Protein AF-A0A8J9UF37-F1 (afdb_monomer_lite)

Foldseek 3Di:
DDDDWDWKDFPDDDDQEAADDQQDKDKDAQDIDIPPAKFKWKDQPNHTDPDGDRMDIDGDHPVSAAKIKMWIGDPVGIDMGIHGYDYDPVVVVVVVVVVVVVVVVVVVVVVVVVVVVVVVVVVVVVVVPD

Radius of gyration: 27.42 Å; chains: 1; bounding box: 70×28×81 Å

InterPro domains:
  IPR007110 Immunoglobulin-like domain [PS50835] (8-86)
  IPR013783 Immunoglobulin-like fold [G3DSA:2.60.40.10] (1-86)
  IPR036179 Immunoglobulin-like domain superfamily [SSF48726] (4-86)

Secondary structure (DSSP, 8-state):
-----EEEEESS----EEE--TT-EEEEE--EEEESPPEEEEEETTEEES--SSEEEEE--GGG-EEEEEEEEETTEEEEEEEEEE--HHHHHHHHHHHHHHHHHHHHHHHHHHHHHHHHHHHHHHHH--

Organism: NCBI:txid405034

Sequence (130 aa):
MITVGLKPKFLNEEETNIVFSEGSTAILGCGAISIPPPTVKWYHNDREIDETSMERYFKMNLSDIGNFTCKISNAFGEITRTFNINLPISQGWYYYTYMYRFILHILFLQYLISKWRKKVRKYAYKNRYS

pLDDT: mean 91.12, std 7.78, range [55.53, 97.75]

Structure (mmCIF, N/CA/C/O backbone):
data_AF-A0A8J9UF37-F1
#
_entry.id   AF-A0A8J9UF37-F1
#
loop_
_atom_site.group_PDB
_atom_site.id
_atom_site.type_symbol
_atom_site.label_atom_id
_atom_site.label_alt_id
_atom_site.label_comp_id
_atom_site.label_asym_id
_atom_site.label_entity_id
_atom_site.label_seq_id
_atom_site.pdbx_PDB_ins_code
_atom_site.Cartn_x
_atom_site.Cartn_y
_atom_site.Cartn_z
_atom_site.occupancy
_atom_site.B_iso_or_equiv
_atom_site.auth_seq_id
_atom_site.auth_comp_id
_atom_site.auth_asym_id
_atom_site.auth_atom_id
_atom_site.pdbx_PDB_model_num
ATOM 1 N N . MET A 1 1 ? 14.675 -14.223 -37.661 1.00 61.00 1 MET A N 1
ATOM 2 C CA . MET A 1 1 ? 15.291 -13.059 -36.984 1.00 61.00 1 MET A CA 1
ATOM 3 C C . MET A 1 1 ? 15.485 -13.416 -35.523 1.00 61.00 1 MET A C 1
ATOM 5 O O . MET A 1 1 ? 14.569 -13.987 -34.950 1.00 61.00 1 MET A O 1
ATOM 9 N N . ILE A 1 2 ? 16.645 -13.121 -34.936 1.00 63.88 2 ILE A N 1
ATOM 10 C CA . ILE A 1 2 ? 16.848 -13.214 -33.483 1.00 63.88 2 ILE A CA 1
ATOM 11 C C . ILE A 1 2 ? 16.545 -11.826 -32.918 1.00 63.88 2 ILE A C 1
ATOM 13 O O . ILE A 1 2 ? 17.223 -10.864 -33.266 1.00 63.88 2 ILE A O 1
ATOM 17 N N . THR A 1 3 ? 15.507 -11.699 -32.097 1.00 69.25 3 THR A N 1
ATOM 18 C CA . THR A 1 3 ? 15.202 -10.457 -31.377 1.00 69.25 3 THR A CA 1
ATOM 19 C C . THR A 1 3 ? 15.946 -10.459 -30.049 1.00 69.25 3 THR A C 1
ATOM 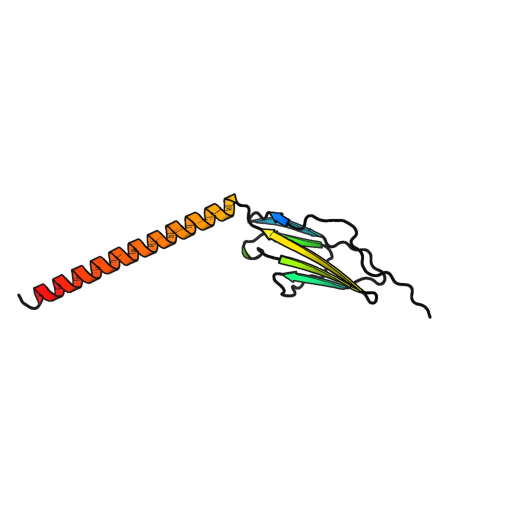21 O O . THR A 1 3 ? 15.650 -11.279 -29.181 1.00 69.25 3 THR A O 1
ATOM 24 N N . VAL A 1 4 ? 16.916 -9.558 -29.891 1.00 83.38 4 VAL A N 1
ATOM 25 C CA . VAL A 1 4 ? 17.599 -9.343 -28.609 1.00 83.38 4 VAL A CA 1
ATOM 26 C C . VAL A 1 4 ? 16.693 -8.504 -27.711 1.00 83.38 4 VAL A C 1
ATOM 28 O O . VAL A 1 4 ? 16.215 -7.450 -28.127 1.00 83.38 4 VAL A O 1
ATOM 31 N N . GLY A 1 5 ? 16.464 -8.968 -26.486 1.00 88.06 5 GLY A N 1
ATOM 32 C CA . GLY A 1 5 ? 15.703 -8.246 -25.475 1.00 88.06 5 GLY A CA 1
ATOM 33 C C . GLY A 1 5 ? 16.255 -8.472 -24.076 1.00 88.06 5 GLY A C 1
ATOM 34 O O . GLY A 1 5 ? 17.003 -9.415 -23.820 1.00 88.06 5 GLY A O 1
ATOM 35 N N . LEU A 1 6 ? 15.902 -7.560 -23.181 1.00 93.31 6 LEU A N 1
ATOM 36 C CA . LEU A 1 6 ? 16.342 -7.488 -21.800 1.00 93.31 6 LEU A CA 1
ATOM 37 C C . LEU A 1 6 ? 15.112 -7.558 -20.895 1.00 93.31 6 LEU A C 1
ATOM 39 O O . LEU A 1 6 ? 14.264 -6.664 -20.937 1.00 93.31 6 LEU A O 1
ATOM 43 N N . LYS A 1 7 ? 15.034 -8.595 -20.054 1.00 95.62 7 LYS A N 1
ATOM 44 C CA . LYS A 1 7 ? 14.048 -8.679 -18.967 1.00 95.62 7 LYS A CA 1
ATOM 45 C C . LYS A 1 7 ? 14.141 -7.421 -18.081 1.00 95.62 7 LYS A C 1
ATOM 47 O O . LYS A 1 7 ? 15.262 -6.972 -17.833 1.00 95.62 7 LYS A O 1
ATOM 52 N N . PRO A 1 8 ? 13.022 -6.882 -17.559 1.00 97.38 8 PRO A N 1
ATOM 53 C CA . PRO A 1 8 ? 13.065 -5.701 -16.718 1.00 97.38 8 PRO A CA 1
ATOM 54 C C . PRO A 1 8 ? 13.976 -5.896 -15.503 1.00 97.38 8 PRO 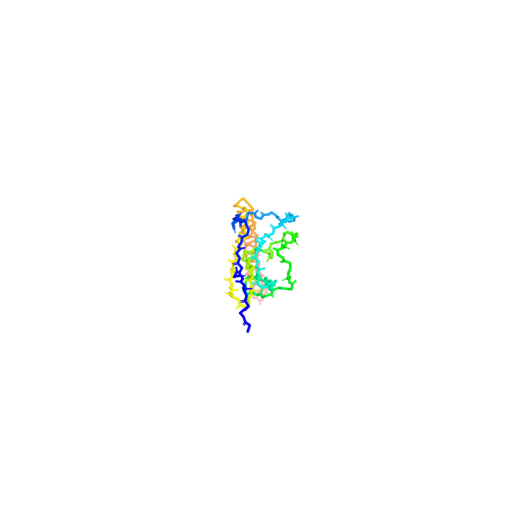A C 1
ATOM 56 O O . PRO A 1 8 ? 13.988 -6.967 -14.889 1.00 97.38 8 PRO A O 1
ATOM 59 N N . LYS A 1 9 ? 14.711 -4.847 -15.133 1.00 96.25 9 LYS A N 1
ATOM 60 C CA . LYS A 1 9 ? 15.526 -4.801 -13.914 1.00 96.25 9 LYS A CA 1
ATOM 61 C C . LYS A 1 9 ? 15.392 -3.434 -13.255 1.00 96.25 9 LYS A C 1
ATOM 63 O O . LYS A 1 9 ? 15.504 -2.417 -13.933 1.00 96.25 9 LYS A O 1
ATOM 68 N N . PHE A 1 10 ? 15.173 -3.409 -11.943 1.00 96.50 10 PHE A N 1
ATOM 69 C CA . PHE A 1 10 ? 15.111 -2.160 -11.188 1.00 96.50 10 PHE A CA 1
ATOM 70 C C . PHE A 1 10 ? 16.428 -1.384 -11.275 1.00 96.50 10 PHE A C 1
ATOM 72 O O . PHE A 1 10 ? 17.504 -1.981 -11.207 1.00 96.50 10 PHE A O 1
ATOM 79 N N . LEU A 1 11 ? 16.321 -0.063 -11.431 1.00 94.62 11 LEU A N 1
ATOM 80 C CA . LEU A 1 11 ? 17.471 0.840 -11.487 1.00 94.62 11 LEU A CA 1
ATOM 81 C C . LEU A 1 11 ? 18.080 1.059 -10.099 1.00 94.62 11 LEU A C 1
ATOM 83 O O . LEU A 1 11 ? 19.295 0.998 -9.954 1.00 94.62 11 LEU A O 1
ATOM 87 N N . ASN A 1 12 ? 17.224 1.253 -9.094 1.00 91.81 12 ASN A N 1
ATOM 88 C CA . ASN A 1 12 ? 17.612 1.571 -7.721 1.00 91.81 12 ASN A CA 1
ATOM 89 C C . ASN A 1 12 ? 16.963 0.599 -6.736 1.00 91.81 12 ASN A C 1
ATOM 91 O O . ASN A 1 12 ? 15.880 0.074 -7.006 1.00 91.81 12 ASN A O 1
ATOM 95 N N . GLU A 1 13 ? 17.590 0.402 -5.582 1.00 91.31 13 GLU A N 1
ATOM 96 C CA . 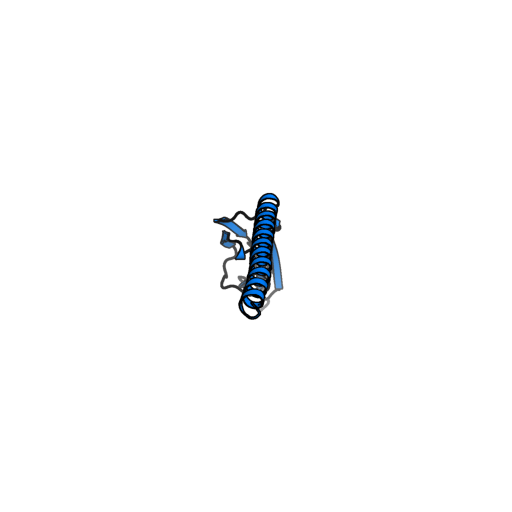GLU A 1 13 ? 16.920 -0.137 -4.397 1.00 91.31 13 GLU A CA 1
ATOM 97 C C . GLU A 1 13 ? 16.129 0.989 -3.720 1.00 91.31 13 GLU A C 1
ATOM 99 O O . GLU A 1 13 ? 16.583 2.131 -3.687 1.00 91.31 13 GLU A O 1
ATOM 104 N N . GLU A 1 14 ? 14.937 0.685 -3.211 1.00 91.75 14 GLU A N 1
ATOM 105 C CA . GLU A 1 14 ? 14.082 1.660 -2.526 1.00 91.75 14 GLU A CA 1
ATOM 106 C C . GLU A 1 14 ? 13.632 1.126 -1.170 1.00 91.75 14 GLU A C 1
ATOM 108 O O . GLU A 1 14 ? 13.437 -0.081 -0.998 1.00 91.75 14 GLU A O 1
ATOM 113 N N . GLU A 1 15 ? 13.445 2.037 -0.213 1.00 92.25 15 GLU A N 1
ATOM 114 C CA . GLU A 1 15 ? 12.836 1.710 1.070 1.00 92.25 15 GLU A CA 1
ATOM 115 C C . GLU A 1 15 ? 11.366 1.341 0.853 1.00 92.25 15 GLU A C 1
ATOM 117 O O . GLU A 1 15 ? 10.550 2.135 0.391 1.00 92.25 15 GLU A O 1
ATOM 122 N N . THR A 1 16 ? 11.031 0.097 1.177 1.00 94.31 16 THR A N 1
ATOM 123 C CA . THR A 1 16 ? 9.687 -0.445 0.962 1.00 94.31 16 THR A CA 1
ATOM 124 C C . THR A 1 16 ? 8.778 -0.262 2.165 1.00 94.31 16 THR A C 1
ATOM 126 O O . THR A 1 16 ? 7.581 -0.464 2.037 1.00 94.31 16 THR A O 1
ATOM 129 N N . ASN A 1 17 ? 9.298 0.126 3.329 1.00 94.25 17 ASN A N 1
ATOM 130 C CA . ASN A 1 17 ? 8.488 0.388 4.516 1.00 94.25 17 ASN A CA 1
ATOM 131 C C . ASN A 1 17 ? 8.384 1.891 4.724 1.00 94.25 17 ASN A C 1
ATOM 133 O O . ASN A 1 17 ? 9.304 2.520 5.233 1.00 94.25 17 ASN A O 1
ATOM 137 N N . ILE A 1 18 ? 7.255 2.465 4.330 1.00 91.75 18 ILE A N 1
ATOM 138 C CA . ILE A 1 18 ? 7.073 3.911 4.330 1.00 91.75 18 ILE A CA 1
ATOM 139 C C . ILE A 1 18 ? 6.202 4.293 5.515 1.00 91.75 18 ILE A C 1
ATOM 141 O O . ILE A 1 18 ? 5.073 3.818 5.665 1.00 91.75 18 ILE A O 1
ATOM 145 N N . VAL A 1 19 ? 6.731 5.182 6.354 1.00 90.81 19 VAL A N 1
ATOM 146 C CA . VAL A 1 19 ? 5.965 5.789 7.439 1.00 90.81 19 VAL A CA 1
ATOM 147 C C . VAL A 1 19 ? 5.180 6.971 6.888 1.00 90.81 19 VAL A C 1
ATOM 149 O O . VAL A 1 19 ? 5.717 8.001 6.487 1.00 90.81 19 VAL A O 1
ATOM 152 N N . PHE A 1 20 ? 3.874 6.786 6.874 1.00 86.06 20 PHE A N 1
ATOM 153 C CA . PHE A 1 20 ? 2.869 7.714 6.402 1.00 86.06 20 PHE A CA 1
ATOM 154 C C . PHE A 1 20 ? 2.700 8.909 7.347 1.00 86.06 20 PHE A C 1
ATOM 156 O O . PHE A 1 20 ? 2.878 8.805 8.553 1.00 86.06 20 PHE A O 1
ATOM 163 N N . SER A 1 21 ? 2.279 10.060 6.843 1.00 85.38 21 SER A N 1
ATOM 164 C CA . SER A 1 21 ? 1.687 11.113 7.673 1.00 85.38 21 SER A CA 1
ATOM 165 C C . SER A 1 21 ? 0.508 11.688 6.912 1.00 85.38 21 SER A C 1
ATOM 167 O O . SER A 1 21 ? 0.633 11.983 5.727 1.00 85.38 21 SER A O 1
ATOM 169 N N . GLU A 1 22 ? -0.647 11.809 7.563 1.00 85.06 22 GLU A N 1
ATOM 170 C CA . GLU A 1 22 ? -1.869 12.218 6.871 1.00 85.06 22 GLU A CA 1
ATOM 171 C C . GLU A 1 22 ? -1.679 13.588 6.209 1.00 85.06 22 GLU A C 1
ATOM 173 O O . GLU A 1 22 ? -1.244 14.553 6.839 1.00 85.06 22 GLU A O 1
ATOM 178 N N . GLY A 1 23 ? -1.968 13.655 4.909 1.00 85.38 23 GLY A N 1
ATOM 179 C CA . GLY A 1 23 ? -1.826 14.857 4.098 1.00 85.38 23 GLY A CA 1
ATOM 180 C C . GLY A 1 23 ? -0.419 15.134 3.564 1.00 85.38 23 GLY A C 1
ATOM 181 O O . GLY A 1 23 ? -0.271 16.119 2.834 1.00 85.38 23 GLY A O 1
ATOM 182 N N . SER A 1 24 ? 0.584 14.304 3.873 1.00 88.75 24 SER A N 1
ATOM 183 C CA . SER A 1 24 ? 1.913 14.419 3.264 1.00 88.75 24 SER A CA 1
ATOM 184 C C . SER A 1 24 ? 1.893 14.011 1.785 1.00 88.75 24 SER A C 1
ATOM 186 O O . SER A 1 24 ? 0.983 13.329 1.311 1.00 88.75 24 SER A O 1
ATOM 188 N N . THR A 1 25 ? 2.895 14.449 1.029 1.00 90.19 25 THR A N 1
ATOM 189 C CA . THR A 1 25 ? 3.111 13.982 -0.345 1.00 90.19 25 THR A CA 1
ATOM 190 C C . THR A 1 25 ? 4.140 12.865 -0.327 1.00 90.19 25 THR A C 1
ATOM 192 O O . THR A 1 25 ? 5.177 12.998 0.323 1.00 90.19 25 THR A O 1
ATOM 195 N N . ALA A 1 26 ? 3.870 11.792 -1.062 1.00 88.75 26 ALA A N 1
ATOM 196 C CA . ALA A 1 26 ? 4.786 10.675 -1.224 1.00 88.75 26 ALA A CA 1
ATOM 197 C C . ALA A 1 26 ? 5.002 10.347 -2.703 1.00 88.75 26 ALA A C 1
ATOM 199 O O . ALA A 1 26 ? 4.159 10.644 -3.556 1.00 88.75 26 ALA A O 1
ATOM 200 N N . ILE A 1 27 ? 6.151 9.730 -2.971 1.00 91.62 27 ILE A N 1
ATOM 201 C CA . ILE A 1 27 ? 6.571 9.271 -4.291 1.00 91.62 27 ILE A CA 1
ATOM 202 C C . ILE A 1 27 ? 6.989 7.813 -4.131 1.00 91.62 27 ILE A C 1
ATOM 204 O O . ILE A 1 27 ? 7.888 7.524 -3.345 1.00 91.62 27 ILE A O 1
ATOM 208 N N . LEU A 1 28 ? 6.324 6.906 -4.844 1.00 93.88 28 LEU A N 1
ATOM 209 C CA . LEU A 1 28 ? 6.714 5.497 -4.917 1.00 93.88 28 LEU A CA 1
ATOM 210 C C . LEU A 1 28 ? 7.382 5.249 -6.265 1.00 93.88 28 LEU A C 1
ATOM 212 O O . LEU A 1 28 ? 6.736 5.436 -7.301 1.00 93.88 28 LEU A O 1
ATOM 216 N N . GLY A 1 29 ? 8.652 4.848 -6.263 1.00 94.19 29 GLY A N 1
ATOM 217 C CA . GLY A 1 29 ? 9.434 4.686 -7.480 1.00 94.19 29 GLY A CA 1
ATOM 218 C C . GLY A 1 29 ? 9.600 3.224 -7.880 1.00 94.19 29 GLY A C 1
ATOM 219 O O . GLY A 1 29 ? 9.923 2.340 -7.095 1.00 94.19 29 GLY A O 1
ATOM 220 N N . CYS A 1 30 ? 9.390 2.929 -9.152 1.00 95.19 30 CYS A N 1
ATOM 221 C CA . CYS A 1 30 ? 9.627 1.610 -9.731 1.00 95.19 30 CYS A CA 1
ATOM 222 C C . CYS A 1 30 ? 10.479 1.683 -10.991 1.00 95.19 30 CYS A C 1
ATOM 224 O O . CYS A 1 30 ? 10.443 0.772 -11.813 1.00 95.19 30 CYS A O 1
ATOM 226 N N . GLY A 1 31 ? 11.280 2.744 -11.129 1.00 94.56 31 GLY A N 1
ATOM 227 C CA . GLY A 1 31 ? 12.181 2.940 -12.260 1.00 94.56 31 GLY A CA 1
ATOM 228 C C . GLY A 1 31 ? 12.967 1.668 -12.591 1.00 94.56 31 GLY A C 1
ATOM 229 O O . GLY A 1 31 ? 13.677 1.108 -11.748 1.00 94.56 31 GLY A O 1
ATOM 230 N N . ALA A 1 32 ? 12.818 1.195 -13.827 1.00 95.88 32 ALA A N 1
ATOM 231 C CA . ALA A 1 32 ? 13.417 -0.043 -14.300 1.00 95.88 32 ALA A CA 1
ATOM 232 C C . ALA A 1 32 ? 13.906 0.098 -15.743 1.00 95.88 32 ALA A C 1
ATOM 234 O O . ALA A 1 32 ? 13.269 0.745 -16.574 1.00 95.88 32 ALA A O 1
ATOM 235 N N . ILE A 1 33 ? 15.021 -0.560 -16.054 1.00 95.06 33 ILE A N 1
ATOM 236 C CA . ILE A 1 33 ? 15.501 -0.724 -17.426 1.00 95.06 33 ILE A CA 1
ATOM 237 C C . ILE A 1 33 ? 14.867 -1.970 -18.047 1.00 95.06 33 ILE A C 1
ATOM 239 O O . ILE A 1 33 ? 14.763 -3.003 -17.387 1.00 95.06 33 ILE A O 1
ATOM 243 N N . SER A 1 34 ? 14.429 -1.887 -19.305 1.00 94.88 34 SER A N 1
ATOM 244 C CA . SER A 1 34 ? 13.762 -2.985 -20.016 1.00 94.88 34 SER A CA 1
ATOM 245 C C . SER A 1 34 ? 13.856 -2.798 -21.531 1.00 94.88 34 SER A C 1
ATOM 247 O O . SER A 1 34 ? 13.734 -1.676 -22.021 1.00 94.88 34 SER A O 1
ATOM 249 N N . ILE A 1 35 ? 14.035 -3.897 -22.273 1.00 94.88 35 ILE A N 1
ATOM 250 C CA . ILE A 1 35 ? 14.011 -3.912 -23.745 1.00 94.88 35 ILE A CA 1
ATOM 251 C C . ILE A 1 35 ? 13.197 -5.131 -24.206 1.00 94.88 35 ILE A C 1
ATOM 253 O O . ILE A 1 35 ? 13.610 -6.253 -23.922 1.00 94.88 35 ILE A O 1
ATOM 257 N N . PRO A 1 36 ? 12.078 -4.979 -24.934 1.00 93.81 36 PRO A N 1
ATOM 258 C CA . PRO A 1 36 ? 11.414 -3.742 -25.361 1.00 93.81 36 PRO A CA 1
ATOM 259 C C . PRO A 1 36 ? 10.855 -2.922 -24.177 1.00 93.81 36 PRO A C 1
ATOM 261 O O . PRO A 1 36 ? 10.935 -3.384 -23.031 1.00 93.81 36 PRO A O 1
ATOM 264 N N . PRO A 1 37 ? 10.306 -1.713 -24.427 1.00 93.38 37 PRO A N 1
ATOM 265 C CA . PRO A 1 37 ? 9.636 -0.920 -23.397 1.00 93.38 37 PRO A CA 1
ATOM 266 C C . PRO A 1 37 ? 8.637 -1.767 -22.592 1.00 93.38 37 PRO A C 1
ATOM 268 O O . PRO A 1 37 ? 7.891 -2.545 -23.194 1.00 93.38 37 PRO A O 1
ATOM 271 N N . PRO A 1 38 ? 8.650 -1.682 -21.251 1.00 95.62 38 PRO A N 1
ATOM 272 C CA . PRO A 1 38 ? 7.812 -2.526 -20.420 1.00 95.62 38 PRO A CA 1
ATOM 273 C C . PRO A 1 38 ? 6.408 -1.938 -20.256 1.00 95.62 38 PRO A C 1
ATOM 275 O O . PRO A 1 38 ? 6.204 -0.729 -20.347 1.00 95.62 38 PRO A O 1
ATOM 278 N N . THR A 1 39 ? 5.460 -2.798 -19.908 1.00 96.56 39 THR A N 1
ATOM 279 C CA . THR A 1 39 ? 4.167 -2.410 -19.349 1.00 96.56 39 THR A CA 1
ATOM 280 C C . THR A 1 39 ? 4.299 -2.276 -17.838 1.00 96.56 39 THR A C 1
ATOM 282 O O . THR A 1 39 ? 4.856 -3.164 -17.184 1.00 96.56 39 THR A O 1
ATOM 285 N N . VAL A 1 40 ? 3.750 -1.198 -17.282 1.00 97.25 40 VAL A N 1
ATOM 286 C CA . VAL A 1 40 ? 3.681 -0.953 -15.838 1.00 97.25 40 VAL A CA 1
ATOM 287 C C . VAL A 1 40 ? 2.229 -1.048 -15.389 1.00 97.25 40 VAL A C 1
ATOM 289 O O . VAL A 1 40 ? 1.345 -0.477 -16.024 1.00 97.25 40 VAL A O 1
ATOM 292 N N . LYS A 1 41 ? 1.993 -1.773 -14.298 1.00 97.12 41 LYS A N 1
ATOM 293 C CA . LYS A 1 41 ? 0.707 -1.837 -13.599 1.00 97.12 41 LYS A CA 1
ATOM 294 C C . LYS A 1 41 ? 0.923 -1.604 -12.117 1.00 97.12 41 LYS A C 1
ATOM 296 O O . LYS A 1 41 ? 1.899 -2.108 -11.558 1.00 97.12 41 LYS A O 1
ATOM 301 N N . TRP A 1 42 ? -0.012 -0.921 -11.478 1.00 97.31 42 TRP A N 1
ATOM 302 C CA . TRP A 1 42 ? -0.011 -0.735 -10.034 1.00 97.31 42 TRP A CA 1
ATOM 303 C C . TRP A 1 42 ? -1.187 -1.439 -9.385 1.00 97.31 42 TRP A C 1
ATOM 305 O O . TRP A 1 42 ? -2.272 -1.528 -9.954 1.00 97.31 42 TRP A O 1
ATOM 315 N N . TYR A 1 43 ? -0.960 -1.901 -8.165 1.00 97.19 43 TYR A N 1
ATOM 316 C CA . TYR A 1 43 ? -1.955 -2.533 -7.323 1.00 97.19 43 TYR A CA 1
ATOM 317 C C . TYR A 1 43 ? -1.943 -1.853 -5.964 1.00 97.19 43 TYR A C 1
ATOM 319 O O . TYR A 1 43 ? -0.874 -1.604 -5.412 1.00 97.19 43 TYR A O 1
ATOM 327 N N . HIS A 1 44 ? -3.123 -1.582 -5.421 1.00 96.25 44 HIS A N 1
ATOM 328 C CA . HIS A 1 44 ? -3.304 -1.173 -4.038 1.00 96.25 44 HIS A CA 1
ATOM 329 C C . HIS A 1 44 ? -4.155 -2.227 -3.335 1.00 96.25 44 HIS A C 1
ATOM 331 O O . HIS A 1 44 ? -5.300 -2.462 -3.732 1.00 96.25 44 HIS A O 1
ATOM 337 N N . ASN A 1 45 ? -3.585 -2.888 -2.325 1.00 96.44 45 ASN A N 1
ATOM 338 C CA . ASN A 1 45 ? -4.221 -3.998 -1.610 1.00 96.44 45 ASN A CA 1
ATOM 339 C C . ASN A 1 45 ? -4.789 -5.052 -2.583 1.00 96.44 45 ASN A C 1
ATOM 341 O O . ASN A 1 45 ? -5.980 -5.367 -2.564 1.00 96.44 45 ASN A O 1
ATOM 345 N N . ASP A 1 46 ? -3.925 -5.518 -3.491 1.00 95.69 46 ASP A N 1
ATOM 346 C CA . ASP A 1 46 ? -4.198 -6.513 -4.541 1.00 95.69 46 ASP A CA 1
ATOM 347 C C . ASP A 1 46 ? -5.209 -6.098 -5.626 1.00 95.69 46 ASP A C 1
ATOM 349 O O . ASP A 1 46 ? -5.521 -6.885 -6.522 1.00 95.69 46 ASP A O 1
ATOM 353 N N . ARG A 1 47 ? -5.699 -4.852 -5.613 1.00 97.06 47 ARG A N 1
ATOM 354 C CA . ARG A 1 47 ? -6.579 -4.317 -6.663 1.00 97.06 47 ARG A CA 1
ATOM 355 C C . ARG A 1 47 ? -5.799 -3.448 -7.628 1.00 97.06 47 ARG A C 1
ATOM 357 O O . ARG A 1 47 ? -5.147 -2.503 -7.195 1.00 97.06 47 ARG A O 1
ATOM 364 N N . GLU A 1 48 ? -5.898 -3.749 -8.920 1.00 96.25 48 GLU A N 1
ATOM 365 C CA . GLU A 1 48 ? -5.294 -2.925 -9.970 1.00 96.25 48 GLU A CA 1
ATOM 366 C C . GLU A 1 48 ? -5.881 -1.506 -9.921 1.00 96.25 48 GLU A C 1
ATOM 368 O O . GLU A 1 48 ? -7.097 -1.329 -9.811 1.00 96.25 48 GLU A O 1
ATOM 373 N N . ILE A 1 49 ? -5.008 -0.505 -9.967 1.00 95.06 49 ILE A N 1
ATOM 374 C CA . ILE A 1 49 ? -5.375 0.911 -10.027 1.00 95.06 49 ILE A CA 1
ATOM 375 C C . ILE A 1 49 ? -4.943 1.486 -11.373 1.00 95.06 49 ILE A C 1
ATOM 377 O O . ILE A 1 49 ? -3.988 1.005 -11.981 1.00 95.06 49 ILE A O 1
ATOM 381 N N . ASP A 1 50 ? -5.645 2.523 -11.822 1.00 93.62 50 ASP A N 1
ATOM 382 C CA . ASP A 1 50 ? -5.350 3.205 -13.082 1.00 93.62 50 ASP A CA 1
ATOM 383 C C . ASP A 1 50 ? -4.095 4.077 -12.930 1.00 93.62 50 ASP A C 1
ATOM 385 O O . ASP A 1 50 ? -4.153 5.250 -12.560 1.00 93.62 50 ASP A O 1
ATOM 389 N N . GLU A 1 51 ? -2.936 3.441 -13.089 1.00 92.19 51 GLU A N 1
ATOM 390 C CA . GLU A 1 51 ? -1.619 4.061 -13.057 1.00 92.19 51 GLU A CA 1
ATOM 391 C C . GLU A 1 51 ? -0.646 3.245 -13.906 1.00 92.19 51 GLU A C 1
ATOM 393 O O . GLU A 1 51 ? -0.474 2.038 -13.711 1.00 92.19 51 GLU A O 1
ATOM 398 N N . THR A 1 52 ? 0.029 3.928 -14.824 1.00 93.12 52 THR A N 1
ATOM 399 C CA . THR A 1 52 ? 0.975 3.322 -15.771 1.00 93.12 52 THR A CA 1
ATOM 400 C C . THR A 1 52 ? 2.351 3.976 -15.719 1.00 93.12 52 THR A C 1
ATOM 402 O O . THR A 1 52 ? 3.257 3.564 -16.444 1.00 93.12 52 THR A O 1
ATOM 405 N N . SER A 1 53 ? 2.531 5.005 -14.888 1.00 93.44 53 SER A N 1
ATOM 406 C CA . SER A 1 53 ? 3.836 5.612 -14.651 1.00 93.44 53 SER A CA 1
ATOM 407 C C . SER A 1 53 ? 4.736 4.670 -13.849 1.00 93.44 53 SER A C 1
ATOM 409 O O . SER A 1 53 ? 4.277 3.919 -12.987 1.00 93.44 53 SER A O 1
ATOM 411 N N . MET A 1 54 ? 6.046 4.731 -14.096 1.00 91.81 54 MET A N 1
ATOM 412 C CA . MET A 1 54 ? 7.034 4.065 -13.236 1.00 91.81 54 MET A CA 1
ATOM 413 C C . MET A 1 54 ? 7.148 4.729 -11.861 1.00 91.81 54 MET A C 1
ATOM 415 O O . MET A 1 54 ? 7.710 4.128 -10.954 1.00 91.81 54 MET A O 1
ATOM 419 N N . GLU A 1 55 ? 6.618 5.938 -11.700 1.00 91.81 55 GLU A N 1
ATOM 420 C CA . GLU A 1 55 ? 6.600 6.680 -10.444 1.00 91.81 55 GLU A CA 1
ATOM 421 C C . GLU A 1 55 ? 5.177 7.106 -10.116 1.00 91.81 55 GLU A C 1
ATOM 423 O O . GLU A 1 55 ? 4.485 7.684 -10.960 1.00 91.81 55 GLU A O 1
ATOM 428 N N . ARG A 1 56 ? 4.750 6.850 -8.881 1.00 87.94 56 ARG A N 1
ATOM 429 C CA . ARG A 1 56 ? 3.425 7.231 -8.406 1.00 87.94 56 ARG A CA 1
ATOM 430 C C . ARG A 1 56 ? 3.527 8.358 -7.389 1.00 87.94 56 ARG A C 1
ATOM 432 O O . ARG A 1 56 ? 4.068 8.168 -6.301 1.00 87.94 56 ARG A O 1
ATOM 439 N N . TYR A 1 57 ? 2.938 9.497 -7.733 1.00 89.56 57 TYR A N 1
ATOM 440 C CA . TYR A 1 57 ? 2.827 10.671 -6.872 1.00 89.56 57 TYR A CA 1
ATOM 441 C C . TYR A 1 57 ? 1.428 10.744 -6.285 1.00 89.56 57 TYR A C 1
ATOM 443 O O . TYR A 1 57 ? 0.444 10.724 -7.026 1.00 89.56 57 TYR A O 1
ATOM 451 N N . PHE A 1 58 ? 1.314 10.856 -4.965 1.00 86.69 58 PHE A N 1
ATOM 452 C CA . PHE A 1 58 ? 0.008 11.046 -4.345 1.00 86.69 58 PHE A CA 1
ATOM 453 C C . PHE A 1 58 ? 0.088 11.743 -2.996 1.00 86.69 58 PHE A C 1
ATOM 455 O O . PHE A 1 58 ? 1.107 11.729 -2.299 1.00 86.69 58 PHE A O 1
ATOM 462 N N . LYS A 1 59 ? -1.033 12.381 -2.653 1.00 90.38 59 LYS A N 1
ATOM 463 C CA . LYS A 1 59 ? -1.266 12.934 -1.328 1.00 90.38 59 LYS A CA 1
ATOM 464 C C . LYS A 1 59 ? -1.823 11.829 -0.444 1.00 90.38 59 LYS A C 1
ATOM 466 O O . LYS A 1 59 ? -2.911 11.322 -0.695 1.00 90.38 59 LYS A O 1
ATOM 471 N N . MET A 1 60 ? -1.053 11.499 0.572 1.00 88.81 60 MET A N 1
ATOM 472 C CA . MET A 1 60 ? -1.265 10.394 1.487 1.00 88.81 60 MET A CA 1
ATOM 473 C C . MET A 1 60 ? -2.532 10.593 2.343 1.00 88.81 60 MET A C 1
ATOM 475 O O . MET A 1 60 ? -2.656 11.594 3.057 1.00 88.81 60 MET A O 1
ATOM 479 N N . ASN A 1 61 ? -3.463 9.631 2.295 1.00 91.19 61 ASN A N 1
ATOM 480 C CA . ASN A 1 61 ? -4.657 9.533 3.146 1.00 91.19 61 ASN A CA 1
ATOM 481 C C . ASN A 1 61 ? -4.717 8.197 3.925 1.00 91.19 61 ASN A C 1
ATOM 483 O O . ASN A 1 61 ? -4.088 7.213 3.552 1.00 91.19 61 ASN A O 1
ATOM 487 N N . LEU A 1 62 ? -5.492 8.139 5.013 1.00 87.62 62 LEU A N 1
ATOM 488 C CA . LEU A 1 62 ? -5.702 6.941 5.837 1.00 87.62 62 LEU A CA 1
ATOM 489 C C . LEU A 1 62 ? -6.207 5.736 5.028 1.00 87.62 62 LEU A C 1
ATOM 491 O O . LEU A 1 62 ? -5.966 4.595 5.409 1.00 87.62 62 LEU A O 1
ATOM 495 N N . SER A 1 63 ? -6.894 5.975 3.908 1.00 90.06 63 SER A N 1
ATOM 496 C CA . SER A 1 63 ? -7.316 4.923 2.979 1.00 90.06 63 SER A CA 1
ATOM 497 C C . SER A 1 63 ? -6.160 4.239 2.254 1.00 90.06 63 SER A C 1
ATOM 499 O O . SER A 1 63 ? -6.359 3.139 1.754 1.00 90.06 63 SER A O 1
ATOM 501 N N . ASP A 1 64 ? -4.992 4.880 2.187 1.00 91.12 64 ASP A N 1
ATOM 502 C CA . ASP A 1 64 ? -3.807 4.412 1.458 1.00 91.12 64 ASP A CA 1
ATOM 503 C C . ASP A 1 64 ? -2.886 3.555 2.341 1.00 91.12 64 ASP A C 1
ATOM 505 O O . ASP A 1 64 ? -1.793 3.167 1.934 1.00 91.12 64 ASP A O 1
ATOM 509 N N . ILE A 1 65 ? -3.308 3.264 3.575 1.00 91.81 65 ILE A N 1
ATOM 510 C CA . ILE A 1 65 ? -2.626 2.307 4.444 1.00 91.81 65 ILE A CA 1
ATOM 511 C C . ILE A 1 65 ? -2.746 0.914 3.824 1.00 91.81 65 ILE A C 1
ATOM 513 O O . ILE A 1 65 ? -3.836 0.467 3.453 1.00 91.81 65 ILE A O 1
ATOM 517 N N . GLY A 1 66 ? -1.623 0.203 3.783 1.00 94.38 66 GLY A N 1
ATOM 518 C CA . GLY A 1 66 ? -1.539 -1.131 3.206 1.00 94.38 66 GLY A CA 1
ATOM 519 C C . GLY A 1 66 ? -0.441 -1.230 2.162 1.00 94.38 66 GLY A C 1
ATOM 520 O O . GLY A 1 66 ? 0.603 -0.588 2.285 1.00 94.38 66 GLY A O 1
ATOM 521 N N . ASN A 1 67 ? -0.665 -2.063 1.149 1.00 96.75 67 ASN A N 1
ATOM 522 C CA . ASN A 1 67 ? 0.384 -2.475 0.228 1.00 96.75 67 ASN A CA 1
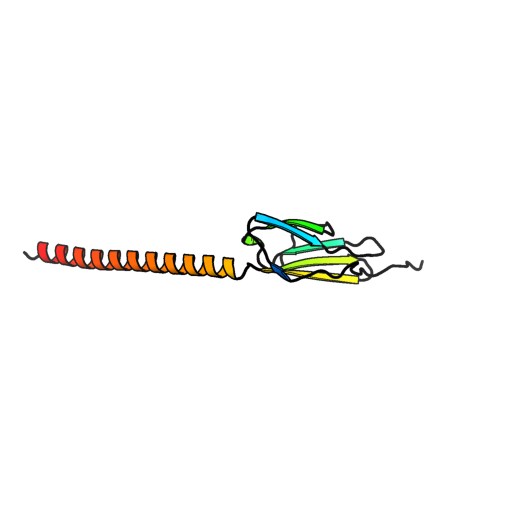ATOM 523 C C . ASN A 1 67 ? 0.163 -1.880 -1.160 1.00 96.75 67 ASN A C 1
ATOM 525 O O . ASN A 1 67 ? -0.870 -2.124 -1.790 1.00 96.75 67 ASN A O 1
ATOM 529 N N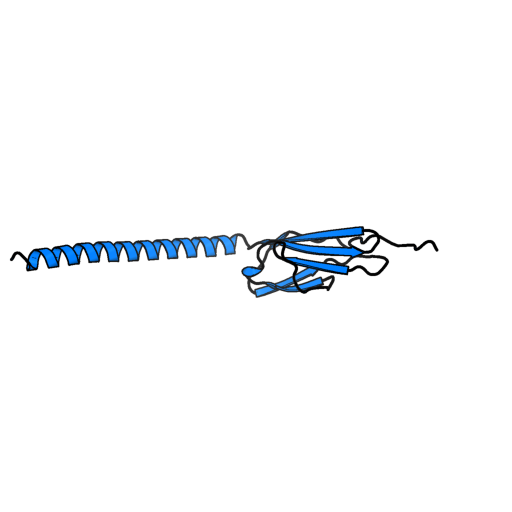 . PHE A 1 68 ? 1.162 -1.155 -1.655 1.00 96.25 68 PHE A N 1
ATOM 530 C CA . PHE A 1 68 ? 1.238 -0.719 -3.045 1.00 96.25 68 PHE A CA 1
ATOM 531 C C . PHE A 1 68 ? 2.251 -1.569 -3.795 1.00 96.25 68 PHE A C 1
ATOM 533 O O . PHE A 1 68 ? 3.433 -1.550 -3.468 1.00 96.25 68 PHE A O 1
ATOM 540 N N . THR A 1 69 ? 1.813 -2.284 -4.823 1.00 97.44 69 THR A N 1
ATOM 541 C CA . THR A 1 69 ? 2.690 -3.122 -5.640 1.00 97.44 69 THR A CA 1
ATOM 542 C C . THR A 1 69 ? 2.745 -2.591 -7.056 1.00 97.44 69 THR A C 1
ATOM 544 O O . THR A 1 69 ? 1.725 -2.536 -7.737 1.00 97.44 69 THR A O 1
ATOM 547 N N . CYS A 1 70 ? 3.937 -2.250 -7.529 1.00 97.00 70 CYS A N 1
ATOM 548 C CA . CYS A 1 70 ? 4.162 -2.019 -8.946 1.00 97.00 70 CYS A CA 1
ATOM 549 C C . CYS A 1 70 ? 4.646 -3.306 -9.607 1.00 97.00 70 CYS A C 1
ATOM 551 O O . CYS A 1 70 ? 5.437 -4.079 -9.053 1.00 97.00 70 CYS A O 1
ATOM 553 N N . LYS A 1 71 ? 4.163 -3.527 -10.819 1.00 97.44 71 LYS A N 1
ATOM 554 C CA . LYS A 1 71 ? 4.403 -4.717 -11.614 1.00 97.44 71 LYS A CA 1
ATOM 555 C C . LYS A 1 71 ? 4.860 -4.284 -12.997 1.00 97.44 71 LYS A C 1
ATOM 557 O O . LYS A 1 71 ? 4.096 -3.667 -13.735 1.00 97.44 71 LYS A O 1
ATOM 562 N N . ILE A 1 72 ? 6.110 -4.594 -13.327 1.00 97.31 72 ILE A N 1
ATOM 563 C CA . ILE A 1 72 ? 6.759 -4.175 -14.570 1.00 97.31 72 ILE A CA 1
ATOM 564 C C . ILE A 1 72 ? 7.079 -5.414 -15.386 1.00 97.31 72 ILE A C 1
ATOM 566 O O . ILE A 1 72 ? 7.788 -6.307 -14.921 1.00 97.31 72 ILE A O 1
ATOM 570 N N . SER A 1 73 ? 6.556 -5.466 -16.606 1.00 97.00 73 SER A N 1
ATOM 571 C CA . SER A 1 73 ? 6.600 -6.664 -17.443 1.00 97.00 73 SER A CA 1
ATOM 572 C C . SER A 1 73 ? 6.946 -6.337 -18.889 1.00 97.00 73 SER A C 1
ATOM 574 O O . SER A 1 73 ? 6.560 -5.297 -19.414 1.00 97.00 73 SER A O 1
ATOM 576 N N . ASN A 1 74 ? 7.677 -7.229 -19.546 1.00 95.69 74 ASN A N 1
ATOM 577 C CA . ASN A 1 74 ? 7.869 -7.222 -20.991 1.00 95.69 74 ASN A CA 1
ATOM 578 C C . ASN A 1 74 ? 7.845 -8.664 -21.531 1.00 95.69 74 ASN A C 1
ATOM 580 O O . ASN A 1 74 ? 7.661 -9.618 -20.776 1.00 95.69 74 ASN A O 1
ATOM 584 N N . ALA A 1 75 ? 8.075 -8.840 -22.835 1.00 95.31 75 ALA A N 1
ATOM 585 C CA . ALA A 1 75 ? 8.076 -10.159 -23.479 1.00 95.31 75 ALA A CA 1
ATOM 586 C C . ALA A 1 75 ? 9.116 -11.160 -22.918 1.00 95.31 75 ALA A C 1
ATOM 588 O O . ALA A 1 75 ? 9.010 -12.356 -23.168 1.00 95.31 75 ALA A O 1
ATOM 589 N N . PHE A 1 76 ? 10.114 -10.687 -22.168 1.00 94.75 76 PHE A N 1
ATOM 590 C CA . PHE A 1 76 ? 11.221 -11.473 -21.615 1.00 94.75 76 PHE A CA 1
ATOM 591 C C . PHE A 1 76 ? 11.092 -11.711 -20.104 1.00 94.75 76 PHE A C 1
ATOM 593 O O . PHE A 1 76 ? 11.913 -12.419 -19.517 1.00 94.75 76 PHE A O 1
ATOM 600 N N . GLY A 1 77 ? 10.074 -11.141 -19.457 1.00 95.75 77 GLY A N 1
ATOM 601 C CA . GLY A 1 77 ? 9.735 -11.444 -18.075 1.00 95.75 77 GLY A CA 1
ATOM 602 C C . GLY A 1 77 ? 9.242 -10.242 -17.287 1.00 95.75 77 GLY A C 1
ATOM 603 O O . GLY A 1 77 ? 8.856 -9.210 -17.826 1.00 95.75 77 GLY A O 1
ATOM 604 N N . GLU A 1 78 ? 9.264 -10.410 -15.970 1.00 97.12 78 GLU A N 1
ATOM 605 C CA . GLU A 1 78 ? 8.556 -9.541 -15.041 1.00 97.12 78 GLU A CA 1
ATOM 606 C C . GLU A 1 78 ? 9.330 -9.343 -13.735 1.00 97.12 78 GLU A C 1
ATOM 608 O O . GLU A 1 78 ? 10.066 -10.240 -13.294 1.00 97.12 78 GLU A O 1
ATOM 613 N N . ILE A 1 79 ? 9.153 -8.163 -13.141 1.00 97.38 79 ILE A N 1
ATOM 614 C CA . ILE A 1 79 ? 9.616 -7.791 -11.803 1.00 97.38 79 ILE A CA 1
ATOM 615 C C . ILE A 1 79 ? 8.499 -7.061 -11.052 1.00 97.38 79 ILE A C 1
ATOM 617 O O . ILE A 1 79 ? 7.656 -6.390 -11.651 1.00 97.38 79 ILE A O 1
ATOM 621 N N . THR A 1 80 ? 8.519 -7.165 -9.728 1.00 97.31 80 THR A N 1
ATOM 622 C CA . THR A 1 80 ? 7.540 -6.531 -8.841 1.00 97.31 80 THR A CA 1
ATOM 623 C C . THR A 1 80 ? 8.230 -5.907 -7.641 1.00 97.31 80 THR A C 1
ATOM 625 O O . THR A 1 80 ? 9.198 -6.471 -7.126 1.00 97.31 80 THR A O 1
ATOM 628 N N . ARG A 1 81 ? 7.717 -4.772 -7.171 1.00 97.12 81 ARG A N 1
ATOM 629 C CA . ARG A 1 81 ? 8.137 -4.138 -5.916 1.00 97.12 81 ARG A CA 1
ATOM 630 C C . ARG A 1 81 ? 6.901 -3.746 -5.131 1.00 97.12 81 ARG A C 1
ATOM 632 O O . ARG A 1 81 ? 5.981 -3.161 -5.695 1.00 97.12 81 ARG A O 1
ATOM 639 N N . THR A 1 82 ? 6.904 -4.083 -3.847 1.00 97.44 82 THR A N 1
ATOM 640 C CA . THR A 1 82 ? 5.803 -3.809 -2.926 1.00 97.44 82 THR A CA 1
ATOM 641 C C . THR A 1 82 ? 6.267 -2.844 -1.850 1.00 97.44 82 THR A C 1
ATOM 643 O O . THR A 1 82 ? 7.285 -3.093 -1.210 1.00 97.44 82 THR A O 1
ATOM 646 N N . PHE A 1 83 ? 5.504 -1.777 -1.651 1.00 96.19 83 PHE A N 1
ATOM 647 C CA . PHE A 1 83 ? 5.657 -0.793 -0.592 1.00 96.19 83 PHE A CA 1
ATOM 648 C C . PHE A 1 83 ? 4.579 -1.020 0.465 1.00 96.19 83 PHE A C 1
ATOM 650 O O . PHE A 1 83 ? 3.396 -1.047 0.134 1.00 96.19 83 PHE A O 1
ATOM 657 N N . ASN A 1 84 ? 4.982 -1.158 1.722 1.00 95.75 84 ASN A N 1
ATOM 658 C CA . ASN A 1 84 ? 4.110 -1.227 2.885 1.00 95.75 84 ASN A CA 1
ATOM 659 C C . ASN A 1 84 ? 3.991 0.178 3.487 1.00 95.75 84 ASN A C 1
ATOM 661 O O . ASN A 1 84 ? 4.962 0.727 4.017 1.00 95.75 84 ASN A O 1
ATOM 665 N N . ILE A 1 85 ? 2.799 0.756 3.398 1.00 93.88 85 ILE A N 1
ATOM 666 C CA . ILE A 1 85 ? 2.474 2.084 3.910 1.00 93.88 85 ILE A CA 1
ATOM 667 C C . ILE A 1 85 ? 1.876 1.932 5.308 1.00 93.88 85 ILE A C 1
ATOM 669 O O . ILE A 1 85 ? 0.783 1.385 5.469 1.00 93.88 85 ILE A O 1
ATOM 673 N N . ASN A 1 86 ? 2.588 2.429 6.320 1.00 91.56 86 ASN A N 1
ATOM 674 C CA . ASN A 1 86 ? 2.235 2.260 7.729 1.00 91.56 86 ASN A CA 1
ATOM 675 C C . ASN A 1 86 ? 2.072 3.602 8.439 1.00 91.56 86 ASN A C 1
ATOM 677 O O . ASN A 1 86 ? 2.826 4.541 8.194 1.00 91.56 86 ASN A O 1
ATOM 681 N N . LEU A 1 87 ? 1.144 3.674 9.395 1.00 88.50 87 LEU A N 1
ATOM 682 C CA . LEU A 1 87 ? 1.032 4.838 10.272 1.00 88.50 87 LEU A CA 1
ATOM 683 C C . LEU A 1 87 ? 2.255 4.976 11.196 1.00 88.50 87 LEU A C 1
ATOM 685 O O . LEU A 1 87 ? 2.808 3.969 11.645 1.00 88.50 87 LEU A O 1
ATOM 689 N N . PRO A 1 88 ? 2.617 6.209 11.593 1.00 86.31 88 PRO A N 1
ATOM 690 C CA . PRO A 1 88 ? 3.534 6.430 12.694 1.00 86.31 88 PRO A CA 1
ATOM 691 C C . PRO A 1 88 ? 2.940 5.827 13.964 1.00 86.31 88 PRO A C 1
ATOM 693 O O . PRO A 1 88 ? 1.750 5.995 14.244 1.00 86.31 88 PRO A O 1
ATOM 696 N N . ILE A 1 89 ? 3.783 5.192 14.777 1.00 80.00 89 ILE A N 1
ATOM 697 C CA . ILE A 1 89 ? 3.368 4.562 16.041 1.00 80.00 89 ILE A CA 1
ATOM 698 C C . ILE A 1 89 ? 2.612 5.564 16.936 1.00 80.00 89 ILE A C 1
ATOM 700 O O . ILE A 1 89 ? 1.596 5.223 17.543 1.00 80.00 89 ILE A O 1
ATOM 704 N N . SER A 1 90 ? 3.063 6.822 16.968 1.00 82.12 90 SER A N 1
ATOM 705 C CA . SER A 1 90 ? 2.431 7.906 17.729 1.00 82.12 90 SER A CA 1
ATOM 706 C C . SER A 1 90 ? 1.006 8.221 17.259 1.00 82.12 90 SER A C 1
ATOM 708 O O . SER A 1 90 ? 0.107 8.371 18.086 1.00 82.12 90 SER A O 1
ATOM 710 N N . GLN A 1 91 ? 0.780 8.273 15.945 1.00 79.81 91 GLN A N 1
ATOM 711 C CA . GLN A 1 91 ? -0.542 8.509 15.365 1.00 79.81 91 GLN A CA 1
ATOM 712 C C . GLN A 1 91 ? -1.464 7.312 15.611 1.00 79.81 91 GLN A C 1
ATOM 714 O O . GLN A 1 91 ? -2.599 7.491 16.049 1.00 79.81 91 GLN A O 1
ATOM 719 N N . GLY A 1 92 ? -0.966 6.083 15.433 1.00 81.06 92 GLY A N 1
ATOM 720 C CA . GLY A 1 92 ? -1.738 4.869 15.715 1.00 81.06 92 GLY A CA 1
ATOM 721 C C . GLY A 1 92 ? -2.275 4.824 17.152 1.00 81.06 92 GLY A C 1
ATOM 722 O O . GLY A 1 92 ? -3.458 4.557 17.370 1.00 81.06 92 GLY A O 1
ATOM 723 N N . TRP A 1 93 ? -1.437 5.165 18.137 1.00 83.50 93 TRP A N 1
ATOM 724 C CA . TRP A 1 93 ? -1.845 5.220 19.546 1.00 83.50 93 TRP A CA 1
ATOM 725 C C . TRP A 1 93 ? -2.895 6.302 19.821 1.00 83.50 93 TRP A C 1
ATOM 727 O O . TRP A 1 93 ? -3.841 6.080 20.583 1.00 83.50 93 TRP A O 1
ATOM 737 N N . TYR A 1 94 ? -2.760 7.470 19.188 1.00 85.06 94 TYR A N 1
ATOM 738 C CA . TYR A 1 94 ? -3.756 8.533 19.279 1.00 85.06 94 TYR A CA 1
ATOM 739 C C . TYR A 1 94 ? -5.116 8.021 18.789 1.00 85.06 94 TYR A C 1
ATOM 741 O O . TYR A 1 94 ? -6.055 7.959 19.578 1.00 85.06 94 TYR A O 1
ATOM 749 N N . TYR A 1 95 ? -5.227 7.512 17.561 1.00 85.06 95 TYR A N 1
ATOM 750 C CA . TYR A 1 95 ? -6.516 7.009 17.065 1.00 85.06 95 TYR A CA 1
ATOM 751 C C . TYR A 1 95 ? -7.090 5.883 17.936 1.00 85.06 95 TYR A C 1
ATOM 753 O O . TYR A 1 95 ? -8.285 5.894 18.239 1.00 85.06 95 TYR A O 1
ATOM 761 N N . TYR A 1 96 ? -6.247 4.967 18.419 1.00 86.75 96 TYR A N 1
ATOM 762 C CA . TYR A 1 96 ? -6.680 3.883 19.302 1.00 86.75 96 TYR A CA 1
ATOM 763 C C . TYR A 1 96 ? -7.255 4.397 20.630 1.00 86.75 96 TYR A C 1
ATOM 765 O O . TYR A 1 96 ? -8.355 4.011 21.038 1.00 86.75 96 TYR A O 1
ATOM 773 N N . THR A 1 97 ? -6.546 5.308 21.300 1.00 90.75 97 THR A N 1
ATOM 774 C CA . THR A 1 97 ? -7.015 5.894 22.564 1.00 90.75 97 THR A CA 1
ATOM 775 C C . THR A 1 97 ? -8.282 6.722 22.370 1.00 90.75 97 THR A C 1
ATOM 777 O O . THR A 1 97 ? -9.197 6.633 23.192 1.00 90.75 97 THR A O 1
ATOM 780 N N . TYR A 1 98 ? -8.385 7.478 21.276 1.00 90.38 98 TYR A N 1
ATOM 781 C CA . TYR A 1 98 ? -9.587 8.238 20.935 1.00 90.38 98 TYR A CA 1
ATOM 782 C C . TYR A 1 98 ? -10.783 7.320 20.687 1.00 90.38 98 TYR A C 1
ATOM 784 O O . TYR A 1 98 ? -11.848 7.539 21.272 1.00 90.38 98 TYR A O 1
ATOM 792 N N . MET A 1 99 ? -10.602 6.255 19.903 1.00 90.81 99 MET A N 1
ATOM 793 C CA . MET A 1 99 ? -11.637 5.250 19.672 1.00 90.81 99 MET A CA 1
ATOM 794 C C . MET A 1 99 ? -12.096 4.589 20.971 1.00 90.81 99 MET A C 1
ATOM 796 O O . MET A 1 99 ? -13.297 4.510 21.225 1.00 90.81 99 MET A O 1
ATOM 800 N N . TYR A 1 100 ? -11.167 4.158 21.825 1.00 95.31 100 TYR A N 1
ATOM 801 C CA . TYR A 1 100 ? -11.513 3.520 23.093 1.00 95.31 100 TYR A CA 1
ATOM 802 C C . TYR A 1 100 ? -12.296 4.467 24.015 1.00 95.31 100 TYR A C 1
ATOM 804 O O . TYR A 1 100 ? -13.326 4.085 24.574 1.00 95.31 100 TYR A O 1
ATOM 812 N N . ARG A 1 101 ? -11.873 5.735 24.117 1.00 94.75 101 ARG A N 1
ATOM 813 C CA . ARG A 1 101 ? -12.604 6.765 24.876 1.00 94.75 101 ARG A CA 1
ATOM 814 C C . ARG A 1 101 ? -14.006 6.997 24.316 1.00 94.75 101 ARG A C 1
ATOM 816 O O . ARG A 1 101 ? -14.952 7.102 25.095 1.00 94.75 101 ARG A O 1
ATOM 823 N N . PHE A 1 102 ? -14.153 7.047 22.995 1.00 95.62 102 PHE A N 1
ATOM 824 C CA . PHE A 1 102 ? -15.447 7.211 22.336 1.00 95.62 102 PHE A CA 1
ATOM 825 C C . PHE A 1 102 ? -16.381 6.019 22.597 1.00 95.62 102 PHE A C 1
ATOM 827 O O . PHE A 1 102 ? -17.537 6.214 22.975 1.00 95.62 102 PHE A O 1
ATOM 834 N N . ILE A 1 103 ? -15.868 4.788 22.496 1.00 96.62 103 ILE A N 1
ATOM 835 C CA . ILE A 1 103 ? -16.621 3.560 22.800 1.00 96.62 103 ILE A CA 1
ATOM 836 C C . ILE A 1 103 ? -17.068 3.548 24.264 1.00 96.62 103 ILE A C 1
ATOM 838 O O . ILE A 1 103 ? -18.247 3.324 24.541 1.00 96.62 103 ILE A O 1
ATOM 842 N N . LEU A 1 104 ? -16.170 3.843 25.209 1.00 96.69 104 LEU A N 1
ATOM 843 C CA . LEU A 1 104 ? -16.523 3.930 26.630 1.00 96.69 104 LEU A CA 1
ATOM 844 C C . LEU A 1 104 ? -17.602 4.984 26.890 1.00 96.69 104 LEU A C 1
ATOM 846 O O . LEU A 1 104 ? -18.523 4.745 27.673 1.00 96.69 104 LEU A O 1
ATOM 850 N N . HIS A 1 105 ? -17.521 6.130 26.215 1.00 96.50 105 HIS A N 1
ATOM 851 C CA . HIS A 1 105 ? -18.529 7.178 26.323 1.00 96.50 105 HIS A CA 1
ATOM 852 C C . HIS A 1 105 ? -19.898 6.704 25.808 1.00 96.50 105 HIS A C 1
ATOM 854 O O . HIS A 1 105 ? -20.915 6.918 26.470 1.00 96.50 105 HIS A O 1
ATOM 860 N N . ILE A 1 106 ? -19.937 5.992 24.676 1.00 97.31 106 ILE A N 1
ATOM 861 C CA . ILE A 1 106 ? -21.168 5.376 24.155 1.00 97.31 106 ILE A CA 1
ATOM 862 C C . ILE A 1 106 ? -21.738 4.362 25.151 1.00 97.31 106 ILE A C 1
ATOM 864 O O . ILE A 1 106 ? -22.930 4.416 25.458 1.00 97.31 106 ILE A O 1
ATOM 868 N N . LEU A 1 107 ? -20.906 3.467 25.687 1.00 97.50 107 LEU A N 1
ATOM 869 C CA . LEU A 1 107 ? -21.335 2.464 26.666 1.00 97.50 107 LEU A CA 1
ATOM 870 C C . LEU A 1 107 ? -21.881 3.116 27.942 1.00 97.50 107 LEU A C 1
ATOM 872 O O . LEU A 1 107 ? -22.893 2.671 28.485 1.00 97.50 107 LEU A O 1
ATOM 876 N N . PHE A 1 108 ? -21.269 4.211 28.395 1.00 97.50 108 PHE A N 1
ATOM 877 C CA . PHE A 1 108 ? -21.747 4.975 29.543 1.00 97.50 108 PHE A CA 1
ATOM 878 C C . PHE A 1 108 ? -23.115 5.619 29.281 1.00 97.50 108 PHE A C 1
ATOM 880 O O . PHE A 1 108 ? -24.025 5.502 30.107 1.00 97.50 108 PHE A O 1
ATOM 887 N N . LEU A 1 109 ? -23.305 6.238 28.113 1.00 97.25 109 LEU A N 1
ATOM 888 C CA . LEU A 1 109 ? -24.605 6.781 27.715 1.00 97.25 109 LEU A CA 1
ATOM 889 C C . LEU A 1 109 ? -25.668 5.678 27.612 1.00 97.25 109 LEU A C 1
ATOM 891 O O . LEU A 1 109 ? -26.769 5.835 28.143 1.00 97.25 109 LEU A O 1
ATOM 895 N N . GLN A 1 110 ? -25.340 4.531 27.011 1.00 97.75 110 GLN A N 1
ATOM 896 C CA . GLN A 1 110 ? -26.231 3.366 26.959 1.00 97.75 110 GLN A CA 1
ATOM 897 C C . GLN A 1 110 ? -26.592 2.862 28.362 1.00 97.75 110 GLN A C 1
ATOM 899 O O . GLN A 1 110 ? -27.758 2.554 28.634 1.00 97.75 110 GLN A O 1
ATOM 904 N N . TYR A 1 111 ? -25.626 2.835 29.281 1.00 97.75 111 TYR A N 1
ATOM 905 C CA . TYR A 1 111 ? -25.855 2.483 30.676 1.00 97.75 111 TYR A CA 1
ATOM 906 C C . TYR A 1 111 ? -26.828 3.457 31.356 1.00 97.75 111 TYR A C 1
ATOM 908 O O . TYR A 1 111 ? -27.805 3.012 31.969 1.00 97.75 111 TYR A O 1
ATOM 916 N N . LEU A 1 112 ? -26.637 4.770 31.198 1.00 97.25 112 LEU A N 1
ATOM 917 C CA . LEU A 1 112 ? -27.553 5.782 31.734 1.00 97.25 112 LEU A CA 1
ATOM 918 C C . LEU A 1 112 ? -28.965 5.645 31.155 1.00 97.25 112 LEU A C 1
ATOM 920 O O . LEU A 1 112 ? -29.938 5.653 31.914 1.00 97.25 112 LEU A O 1
ATOM 924 N N . ILE A 1 113 ? -29.086 5.434 29.842 1.00 96.50 113 ILE A N 1
ATOM 925 C CA . ILE A 1 113 ? -30.370 5.178 29.174 1.00 96.50 113 ILE A CA 1
ATOM 926 C C . ILE A 1 113 ? -31.029 3.922 29.756 1.00 96.50 113 ILE A C 1
ATOM 928 O O . ILE A 1 113 ? -32.229 3.927 30.039 1.00 96.50 113 ILE A O 1
ATOM 932 N N . SER A 1 114 ? -30.265 2.853 29.999 1.00 95.75 114 SER A N 1
ATOM 933 C CA . SER A 1 114 ? -30.788 1.620 30.600 1.00 95.75 114 SER A CA 1
ATOM 934 C C . SER A 1 114 ? -31.324 1.855 32.020 1.00 95.75 114 SER A C 1
ATOM 936 O O . SER A 1 114 ? -32.420 1.394 32.362 1.00 95.75 114 SER A O 1
ATOM 938 N N . LYS A 1 115 ? -30.597 2.632 32.834 1.00 96.19 115 LYS A N 1
ATOM 939 C CA . LYS A 1 115 ? -30.979 2.983 34.207 1.00 96.19 115 LYS A CA 1
ATOM 940 C C . LYS A 1 115 ? -32.218 3.873 34.218 1.00 96.19 115 LYS A C 1
ATOM 942 O O . LYS A 1 115 ? -33.137 3.635 35.003 1.00 96.19 115 LYS A O 1
ATOM 947 N N . TRP A 1 116 ? -32.277 4.851 33.318 1.00 92.94 116 TRP A N 1
ATOM 948 C CA . TRP A 1 116 ? -33.436 5.718 33.142 1.00 92.94 116 TRP A CA 1
ATOM 949 C C . TRP A 1 116 ? -34.675 4.924 32.707 1.00 92.94 116 TRP A C 1
ATOM 951 O O . TRP A 1 116 ? -35.716 5.033 33.353 1.00 92.94 116 TRP A O 1
ATOM 961 N N . ARG A 1 117 ? -34.555 4.022 31.721 1.00 94.19 117 ARG A N 1
ATOM 962 C CA . ARG A 1 117 ? -35.649 3.123 31.297 1.00 94.19 117 ARG A CA 1
ATOM 963 C C . ARG A 1 117 ? -36.181 2.271 32.454 1.00 94.19 117 ARG A C 1
ATOM 965 O O . ARG A 1 117 ? -37.396 2.171 32.628 1.00 94.19 117 ARG A O 1
ATOM 972 N N . LYS A 1 118 ? -35.297 1.684 33.275 1.00 93.94 118 LYS A N 1
ATOM 973 C CA . LYS A 1 118 ? -35.692 0.930 34.485 1.00 93.94 118 LYS A CA 1
ATOM 974 C C . LYS A 1 118 ? -36.436 1.819 35.486 1.00 93.94 118 LYS A C 1
ATOM 976 O O . LYS A 1 118 ? -37.459 1.403 36.029 1.00 93.94 118 LYS A O 1
ATOM 981 N N . LYS A 1 119 ? -35.952 3.046 35.701 1.00 92.88 119 LYS A N 1
ATOM 982 C CA . LYS A 1 119 ? -36.583 4.028 36.592 1.00 92.88 119 LYS A CA 1
ATOM 983 C C . LYS A 1 119 ? -37.993 4.386 36.106 1.00 92.88 119 LYS A C 1
ATOM 985 O O . LYS A 1 119 ? -38.933 4.247 36.881 1.00 92.88 119 LYS A O 1
ATOM 990 N N . VAL A 1 120 ? -38.165 4.744 34.831 1.00 91.81 120 VAL A N 1
ATOM 991 C CA . VAL A 1 120 ? -39.475 5.075 34.230 1.00 91.81 120 VAL A CA 1
ATOM 992 C C . VAL A 1 120 ? -40.465 3.913 34.347 1.00 91.81 120 VAL A C 1
ATOM 994 O O . VAL A 1 120 ? -41.592 4.125 34.788 1.00 91.81 120 VAL A O 1
ATOM 997 N N . ARG A 1 121 ? -40.039 2.673 34.051 1.00 90.44 121 ARG A N 1
ATOM 998 C CA . ARG A 1 121 ? -40.882 1.474 34.235 1.00 90.44 121 ARG A CA 1
ATOM 999 C C . ARG A 1 121 ? -41.392 1.340 35.674 1.00 90.44 121 ARG A C 1
ATOM 1001 O O . ARG A 1 121 ? -42.561 1.028 35.877 1.00 90.44 121 ARG A O 1
ATOM 1008 N N . LYS A 1 122 ? -40.540 1.618 36.669 1.00 89.12 122 LYS A N 1
ATOM 1009 C CA . LYS A 1 122 ? -40.915 1.566 38.091 1.00 89.12 122 LYS A CA 1
ATOM 1010 C C . LYS A 1 122 ? -41.922 2.660 38.477 1.00 89.12 122 LYS A C 1
ATOM 1012 O O . LYS A 1 122 ? -42.856 2.366 39.218 1.00 89.12 122 LYS A O 1
ATOM 1017 N N . TYR A 1 123 ? -41.770 3.888 37.968 1.00 84.94 123 TYR A N 1
ATOM 1018 C CA . TYR A 1 123 ? -42.756 4.963 38.185 1.00 84.94 123 TYR A CA 1
ATOM 1019 C C . TYR A 1 123 ? -44.109 4.638 37.543 1.00 84.94 123 TYR A C 1
ATOM 1021 O O . TYR A 1 123 ? -45.138 4.789 38.194 1.00 84.94 123 TYR A O 1
ATOM 1029 N N . ALA A 1 124 ? -44.105 4.135 36.304 1.00 83.19 124 ALA A N 1
ATOM 1030 C CA . ALA A 1 124 ? -45.324 3.743 35.598 1.00 83.19 124 ALA A CA 1
ATOM 1031 C C . ALA A 1 124 ? -46.075 2.609 36.316 1.00 83.19 124 ALA A C 1
ATOM 1033 O O . ALA A 1 124 ? -47.300 2.636 36.378 1.00 83.19 124 ALA A O 1
ATOM 1034 N N . TYR A 1 125 ? -45.351 1.642 36.892 1.00 79.88 125 TYR A N 1
ATOM 1035 C CA . TYR A 1 125 ? -45.950 0.601 37.728 1.00 79.88 125 TYR A CA 1
ATOM 1036 C C . TYR A 1 125 ? -46.594 1.204 38.985 1.00 79.88 125 TYR A C 1
ATOM 1038 O O . TYR A 1 125 ? -47.765 0.961 39.242 1.00 79.88 125 TYR A O 1
ATOM 1046 N N . LYS A 1 126 ? -45.875 2.052 39.736 1.00 81.31 126 LYS A N 1
ATOM 1047 C CA . LYS A 1 126 ? -46.393 2.635 40.986 1.00 81.31 126 LYS A CA 1
ATOM 1048 C C . LYS A 1 126 ? -47.659 3.481 40.779 1.00 81.31 126 LYS A C 1
ATOM 1050 O O . LYS A 1 126 ? -48.585 3.348 41.564 1.00 81.31 126 LYS A O 1
ATOM 1055 N N . ASN A 1 127 ? -47.722 4.292 39.721 1.00 73.12 127 ASN A N 1
ATOM 1056 C CA . ASN A 1 127 ? -48.901 5.120 39.423 1.00 73.12 127 ASN A CA 1
ATOM 1057 C C . ASN A 1 127 ? -50.115 4.322 38.916 1.00 73.12 127 ASN A C 1
ATOM 1059 O O . ASN A 1 127 ? -51.201 4.878 38.844 1.00 73.12 127 ASN A O 1
ATOM 1063 N N . ARG A 1 128 ? -49.944 3.058 38.508 1.00 72.12 128 ARG A N 1
ATOM 1064 C CA . ARG A 1 128 ? -51.042 2.220 37.997 1.00 72.12 128 ARG A CA 1
ATOM 1065 C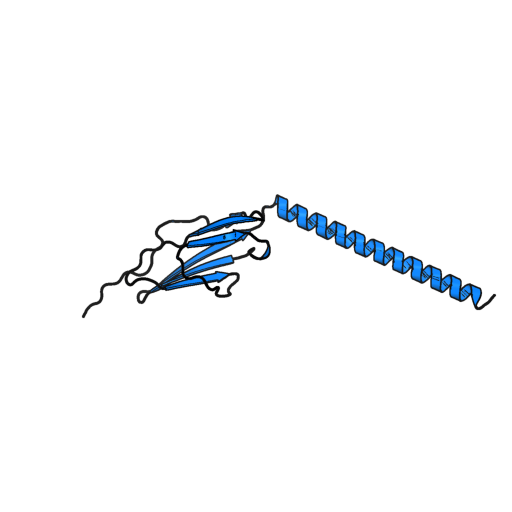 C . ARG A 1 128 ? -51.740 1.409 39.100 1.00 72.12 128 ARG A C 1
ATOM 1067 O O . ARG A 1 128 ? -52.846 0.936 38.876 1.00 72.12 128 ARG A O 1
ATOM 1074 N N . TYR A 1 129 ? -51.101 1.240 40.258 1.00 62.03 129 TYR A N 1
ATOM 1075 C CA . TYR A 1 129 ? -51.598 0.438 41.388 1.00 62.03 129 TYR A CA 1
ATOM 1076 C C . TYR A 1 129 ? -51.721 1.249 42.692 1.00 62.03 129 TYR A C 1
ATOM 1078 O O . TYR A 1 129 ? -51.706 0.668 43.775 1.00 62.03 129 TYR A O 1
ATOM 1086 N N . SER A 1 130 ? -51.788 2.578 42.590 1.00 55.53 130 SER A N 1
ATOM 1087 C CA . SER A 1 130 ? -52.012 3.511 43.698 1.00 55.53 130 SER A CA 1
ATOM 1088 C C . SER A 1 130 ? -53.203 4.394 43.385 1.00 55.53 130 SER A C 1
ATOM 1090 O O . SER A 1 130 ? -53.779 4.888 44.374 1.00 55.53 130 SER A O 1
#